Protein AF-A0A514XFW7-F1 (afdb_monomer_lite)

Sequence (132 aa):
MTFNQNVIPLKKLDKFALCRGTMGPDDELIEYEQVGVAYLKPGSKTFRIKLWMFPNEQYFLSPSNDKSTAYKILSLEEFESQLKEKKASWQCIGKGDFVGLHIRMKFNLLSEEVFLCLFPDEKQAEEFYAAS

Foldseek 3Di:
DDPLPLCPVQDQDQKWWKFFADQDPVLDTHTDDTFWMWGDDPPAQKIWTAGPVCRPFIWIWHDDPPDSFKIFIWGWDWDQDPVRDIDIDIDGQWMWGDTQQWIWIDGNPDPGIMIIHSPPDVVSSVVSVVVD

Radius of gyration: 16.15 Å; chains: 1; bounding box: 50×26×45 Å

Structure (mmCIF, N/CA/C/O backbone):
data_AF-A0A514XFW7-F1
#
_entry.id   AF-A0A514XFW7-F1
#
loop_
_atom_site.group_PDB
_atom_site.id
_atom_site.type_symbol
_atom_site.label_atom_id
_atom_site.label_alt_id
_atom_site.label_comp_id
_atom_site.label_asym_id
_atom_site.label_entity_id
_atom_site.label_seq_id
_atom_site.pdbx_PDB_ins_code
_atom_site.Cartn_x
_atom_site.Cartn_y
_atom_site.Cartn_z
_atom_site.occupancy
_atom_site.B_iso_or_equiv
_atom_site.auth_seq_id
_atom_site.auth_comp_id
_atom_site.auth_asym_id
_atom_site.auth_atom_id
_atom_site.pdbx_PDB_model_num
ATOM 1 N N . MET A 1 1 ? 28.216 -10.882 8.741 1.00 32.53 1 MET A N 1
ATOM 2 C CA . MET A 1 1 ? 27.522 -9.664 9.209 1.00 32.53 1 MET A CA 1
ATOM 3 C C . MET A 1 1 ? 26.171 -9.624 8.523 1.00 32.53 1 MET A C 1
ATOM 5 O O . MET A 1 1 ? 26.123 -9.738 7.307 1.00 32.53 1 MET A O 1
ATOM 9 N N . THR A 1 2 ? 25.091 -9.602 9.294 1.00 31.83 2 THR A N 1
ATOM 10 C CA . THR A 1 2 ? 23.719 -9.779 8.804 1.00 31.83 2 THR A CA 1
ATOM 11 C C . THR A 1 2 ? 23.184 -8.438 8.296 1.00 31.83 2 THR A C 1
ATOM 13 O O . THR A 1 2 ? 22.950 -7.532 9.094 1.00 31.83 2 THR A O 1
ATOM 16 N N . PHE A 1 3 ? 23.016 -8.282 6.980 1.00 33.44 3 PHE A N 1
ATOM 17 C CA . PHE A 1 3 ? 22.401 -7.093 6.384 1.00 33.44 3 PHE A CA 1
ATOM 18 C C . PHE A 1 3 ? 20.884 -7.119 6.627 1.00 33.44 3 PHE A C 1
ATOM 20 O O . PHE A 1 3 ? 20.119 -7.681 5.852 1.00 33.44 3 PHE A O 1
ATOM 27 N N . ASN A 1 4 ? 20.437 -6.515 7.729 1.00 38.34 4 ASN A N 1
ATOM 28 C CA . ASN A 1 4 ? 19.025 -6.204 7.979 1.00 38.34 4 ASN A CA 1
ATOM 29 C C . ASN A 1 4 ? 18.612 -4.964 7.156 1.00 38.34 4 ASN A C 1
ATOM 31 O O . ASN A 1 4 ? 18.322 -3.902 7.707 1.00 38.34 4 ASN A O 1
ATOM 35 N N . GLN A 1 5 ? 18.622 -5.057 5.826 1.00 45.81 5 GLN A N 1
ATOM 36 C CA . GLN A 1 5 ? 18.235 -3.946 4.947 1.00 45.81 5 GLN A CA 1
ATOM 37 C C . GLN A 1 5 ? 16.715 -3.917 4.710 1.00 45.81 5 GLN A C 1
ATOM 39 O O . GLN A 1 5 ? 16.229 -4.156 3.616 1.00 45.81 5 GLN A O 1
ATOM 44 N N . ASN A 1 6 ? 15.969 -3.560 5.761 1.00 47.41 6 ASN A N 1
ATOM 45 C CA . ASN A 1 6 ? 14.582 -3.059 5.671 1.00 47.41 6 ASN A CA 1
ATOM 46 C C . ASN A 1 6 ? 14.531 -1.555 5.952 1.00 47.41 6 ASN A C 1
ATOM 48 O O . ASN A 1 6 ? 13.632 -1.044 6.632 1.00 47.41 6 ASN A O 1
ATOM 52 N N . VAL A 1 7 ? 15.585 -0.860 5.551 1.00 48.31 7 VAL A N 1
ATOM 53 C CA . VAL A 1 7 ? 15.731 0.573 5.746 1.00 48.31 7 VAL A CA 1
ATOM 54 C C . VAL A 1 7 ? 16.157 1.125 4.404 1.00 48.31 7 VAL A C 1
ATOM 56 O O . VAL A 1 7 ? 17.339 1.299 4.141 1.00 48.31 7 VAL A O 1
ATOM 59 N N . ILE A 1 8 ? 15.174 1.362 3.539 1.00 54.31 8 ILE A N 1
ATOM 60 C CA . ILE A 1 8 ? 15.362 2.344 2.480 1.00 54.31 8 ILE A CA 1
ATOM 61 C C . ILE A 1 8 ? 15.498 3.673 3.230 1.00 54.31 8 ILE A C 1
ATOM 63 O O . ILE A 1 8 ? 14.609 3.989 4.032 1.00 54.31 8 ILE A O 1
ATOM 67 N N . PRO A 1 9 ? 16.607 4.416 3.076 1.00 51.38 9 PRO A N 1
ATOM 68 C CA . PRO A 1 9 ? 16.743 5.743 3.653 1.00 51.38 9 PRO A CA 1
ATOM 69 C C . PRO A 1 9 ? 15.794 6.684 2.902 1.00 51.38 9 PRO A C 1
ATOM 71 O O . PRO A 1 9 ? 16.195 7.440 2.023 1.00 51.38 9 PRO A O 1
ATOM 74 N N . LEU A 1 10 ? 14.501 6.592 3.2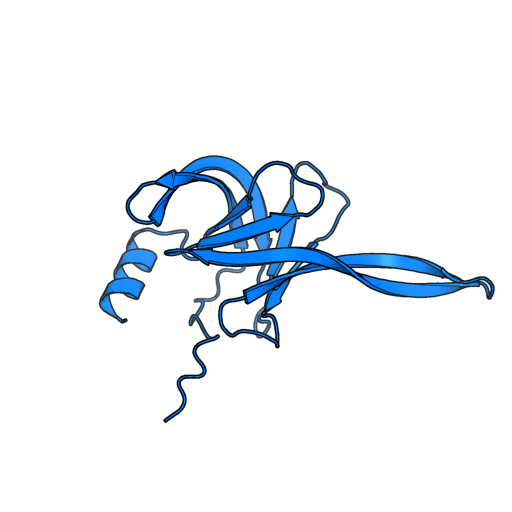16 1.00 55.25 10 LEU A N 1
ATOM 75 C CA . LEU A 1 10 ? 13.469 7.436 2.637 1.00 55.25 10 LEU A CA 1
ATOM 76 C C . LEU A 1 10 ? 13.729 8.864 3.127 1.00 55.25 10 LEU A C 1
ATOM 78 O O . LEU A 1 10 ? 13.533 9.177 4.306 1.00 55.25 10 LEU A O 1
ATOM 82 N N . LYS A 1 11 ? 14.204 9.732 2.221 1.00 54.38 11 LYS A N 1
ATOM 83 C CA . LYS A 1 11 ? 14.177 11.187 2.430 1.00 54.38 11 LYS A CA 1
ATOM 84 C C . LYS A 1 11 ? 12.718 11.567 2.736 1.00 54.38 11 LYS A C 1
ATOM 86 O O . LYS A 1 11 ? 11.795 10.931 2.235 1.00 54.38 11 LYS A O 1
ATOM 91 N N . LYS A 1 12 ? 12.513 12.547 3.623 1.00 54.81 12 LYS A N 1
ATOM 92 C CA . LYS A 1 12 ? 11.227 12.897 4.263 1.00 54.81 12 LYS A CA 1
ATOM 93 C C . LYS A 1 12 ? 10.208 13.463 3.252 1.00 54.81 12 LYS A C 1
ATOM 95 O O . LYS A 1 12 ? 9.902 14.650 3.257 1.00 54.81 12 LYS A O 1
ATOM 100 N N . LEU A 1 13 ? 9.722 12.621 2.350 1.00 57.31 13 LEU A N 1
ATOM 101 C CA . LEU A 1 13 ? 8.569 12.881 1.507 1.00 57.31 13 LEU A CA 1
ATOM 102 C C . LEU A 1 13 ? 7.348 12.423 2.294 1.00 57.31 13 LEU A C 1
ATOM 104 O O . LEU A 1 13 ? 7.190 11.241 2.588 1.00 57.31 13 LEU A O 1
ATOM 108 N N . ASP A 1 14 ? 6.488 13.364 2.669 1.00 71.31 14 ASP A N 1
ATOM 109 C CA . ASP A 1 14 ? 5.276 13.027 3.418 1.00 71.31 14 ASP A CA 1
ATOM 110 C C . ASP A 1 14 ? 4.223 12.359 2.518 1.00 71.31 14 ASP A C 1
ATOM 112 O O . ASP A 1 14 ? 3.270 11.783 3.038 1.00 71.31 14 ASP A O 1
ATOM 116 N N . LYS A 1 15 ? 4.383 12.412 1.185 1.00 85.19 15 LYS A N 1
ATOM 117 C CA . LYS A 1 15 ? 3.405 11.957 0.190 1.00 85.19 15 LYS A CA 1
ATOM 118 C C . LYS A 1 15 ? 4.075 11.210 -0.969 1.00 85.19 15 LYS A C 1
ATOM 120 O O . LYS A 1 15 ? 5.021 11.714 -1.563 1.00 85.19 15 LYS A O 1
ATOM 125 N N . PHE A 1 16 ? 3.502 10.070 -1.331 1.00 89.75 16 PHE A N 1
ATOM 126 C CA . PHE A 1 16 ? 3.929 9.181 -2.410 1.00 89.75 16 PHE A CA 1
ATOM 127 C C . PHE A 1 16 ? 2.748 8.886 -3.337 1.00 89.75 16 PHE A C 1
ATOM 129 O O . PHE A 1 16 ? 1.594 8.868 -2.889 1.00 89.75 16 PHE A O 1
ATOM 136 N N . ALA A 1 17 ? 3.017 8.669 -4.622 1.00 91.00 17 ALA A N 1
ATOM 137 C CA . ALA A 1 17 ? 1.987 8.323 -5.594 1.00 91.00 17 ALA A CA 1
ATOM 138 C C . ALA A 1 17 ? 1.640 6.829 -5.522 1.00 91.00 17 ALA A C 1
ATOM 140 O O . ALA A 1 17 ? 2.508 5.988 -5.281 1.00 91.00 17 ALA A O 1
ATOM 141 N N . LEU A 1 18 ? 0.357 6.522 -5.725 1.00 94.00 18 LEU A N 1
ATOM 142 C CA . LEU A 1 18 ? -0.121 5.168 -5.975 1.00 94.00 18 LEU A CA 1
ATOM 143 C C . LEU A 1 18 ? -0.630 5.088 -7.401 1.00 94.00 18 LEU A C 1
ATOM 145 O O . LEU A 1 18 ? -1.523 5.852 -7.776 1.00 94.00 18 LEU A O 1
ATOM 149 N N . CYS A 1 19 ? -0.095 4.150 -8.158 1.00 93.69 19 CYS A N 1
ATOM 150 C CA . CYS A 1 19 ? -0.342 4.002 -9.582 1.00 93.69 19 CYS A CA 1
ATOM 151 C C . CYS A 1 19 ? -0.727 2.561 -9.904 1.00 93.69 19 CYS A C 1
ATOM 153 O O . CYS A 1 19 ? -0.396 1.619 -9.183 1.00 93.69 19 CYS A O 1
ATOM 155 N N . ARG A 1 20 ? -1.471 2.390 -10.987 1.00 93.81 20 ARG A N 1
ATOM 156 C CA . ARG A 1 20 ? -1.626 1.116 -11.670 1.00 93.81 20 ARG A CA 1
ATOM 157 C C . ARG A 1 20 ? -0.736 1.122 -12.899 1.00 93.81 20 ARG A C 1
ATOM 159 O O . ARG A 1 20 ? -0.540 2.156 -13.542 1.00 93.81 20 ARG A O 1
ATOM 166 N N . GLY A 1 21 ? -0.205 -0.047 -13.206 1.00 90.69 21 GLY A N 1
ATOM 167 C CA . GLY A 1 21 ? 0.743 -0.218 -14.286 1.00 90.69 21 GLY A CA 1
ATOM 168 C C . GLY A 1 21 ? 0.926 -1.680 -14.638 1.00 90.69 21 GLY A C 1
ATOM 169 O O . GLY A 1 21 ? 0.342 -2.566 -14.010 1.00 90.69 21 GLY A O 1
ATOM 170 N N . THR A 1 22 ? 1.740 -1.914 -15.657 1.00 88.62 22 THR A N 1
ATOM 171 C CA . THR A 1 22 ? 2.220 -3.252 -16.009 1.00 88.62 22 THR A CA 1
ATOM 172 C C . THR A 1 22 ? 3.734 -3.259 -15.872 1.00 88.62 22 THR A C 1
ATOM 174 O O . THR A 1 22 ? 4.392 -2.326 -16.327 1.00 88.62 22 THR A O 1
ATOM 177 N N . MET A 1 23 ? 4.283 -4.298 -15.245 1.00 85.06 23 MET A N 1
ATOM 178 C CA . MET A 1 23 ? 5.732 -4.482 -15.189 1.00 85.06 23 MET A CA 1
ATOM 179 C C . MET A 1 23 ? 6.240 -4.894 -16.571 1.00 85.06 23 MET A C 1
ATOM 181 O O . MET A 1 23 ? 5.769 -5.881 -17.143 1.00 85.06 23 MET A O 1
ATOM 185 N N . GLY A 1 24 ? 7.180 -4.122 -17.102 1.00 83.69 24 GLY A N 1
ATOM 186 C CA . GLY A 1 24 ? 7.935 -4.453 -18.298 1.00 83.69 24 GLY A CA 1
ATOM 187 C C . GLY A 1 24 ? 8.994 -5.537 -18.044 1.00 83.69 24 GLY A C 1
ATOM 188 O O . GLY A 1 24 ? 9.156 -6.002 -16.915 1.00 83.69 24 GLY A O 1
ATOM 189 N N . PRO A 1 25 ? 9.728 -5.949 -19.092 1.00 77.81 25 PRO A N 1
ATOM 190 C CA . PRO A 1 25 ? 10.734 -7.012 -19.014 1.00 77.81 25 PRO A CA 1
ATOM 191 C C . PRO A 1 25 ? 11.907 -6.712 -18.070 1.00 77.81 25 PRO A C 1
ATOM 193 O O . PRO A 1 25 ? 12.491 -7.644 -17.527 1.00 77.81 25 PRO A O 1
ATOM 196 N N . ASP A 1 26 ? 12.220 -5.430 -17.864 1.00 80.19 26 ASP A N 1
ATOM 197 C CA . ASP A 1 26 ? 13.386 -4.960 -17.105 1.00 80.19 26 ASP A CA 1
ATOM 198 C C . ASP A 1 26 ? 13.012 -4.434 -15.706 1.00 80.19 26 ASP A C 1
ATOM 200 O O . ASP A 1 26 ? 13.669 -3.548 -15.166 1.00 80.19 26 ASP A O 1
ATOM 204 N N . ASP A 1 27 ? 11.911 -4.931 -15.130 1.00 75.44 27 ASP A N 1
ATOM 205 C CA . ASP A 1 27 ? 11.323 -4.428 -13.876 1.00 75.44 27 ASP A CA 1
ATOM 206 C C . ASP A 1 27 ? 10.988 -2.918 -13.899 1.00 75.44 27 ASP A C 1
ATOM 208 O O . ASP A 1 27 ? 10.807 -2.272 -12.862 1.00 75.44 27 ASP A O 1
ATOM 212 N N . GLU A 1 28 ? 10.834 -2.359 -15.099 1.00 82.31 28 GLU A N 1
ATOM 213 C CA . GLU A 1 28 ? 10.320 -1.014 -15.316 1.00 82.31 28 GLU A CA 1
ATOM 214 C C . GLU A 1 28 ? 8.789 -1.023 -15.217 1.00 82.31 28 GLU A C 1
ATOM 216 O O . GLU A 1 28 ? 8.110 -1.814 -15.875 1.00 82.31 28 GLU A O 1
ATOM 221 N N . LEU A 1 29 ? 8.223 -0.150 -14.385 1.00 84.62 29 LEU A N 1
ATOM 222 C CA . LEU A 1 29 ? 6.776 -0.001 -14.276 1.00 84.62 29 LEU A CA 1
ATOM 223 C C . LEU A 1 29 ? 6.272 0.945 -15.370 1.00 84.62 29 LEU A C 1
ATOM 225 O O . LEU A 1 29 ? 6.538 2.143 -15.326 1.00 84.62 29 LEU A O 1
ATOM 229 N N . ILE A 1 30 ? 5.470 0.428 -16.302 1.00 88.06 30 ILE A N 1
ATOM 230 C CA . ILE A 1 30 ? 4.731 1.266 -17.251 1.00 88.06 30 ILE A CA 1
ATOM 231 C C . ILE A 1 30 ? 3.425 1.685 -16.575 1.00 88.06 30 ILE A C 1
ATOM 233 O O . ILE A 1 30 ? 2.444 0.931 -16.553 1.00 88.06 30 ILE A O 1
ATOM 237 N N . GLU A 1 31 ? 3.436 2.873 -15.973 1.00 88.44 31 GLU A N 1
ATOM 238 C CA . GLU A 1 31 ? 2.271 3.469 -15.320 1.00 88.44 31 GLU A CA 1
ATOM 239 C C . GLU A 1 31 ? 1.217 3.901 -16.349 1.00 88.44 31 GLU A C 1
ATOM 241 O O . GLU A 1 31 ? 1.541 4.519 -17.363 1.00 88.44 31 GLU A O 1
ATOM 246 N N . TYR A 1 32 ? -0.060 3.618 -16.080 1.00 91.06 32 TYR A N 1
ATOM 247 C CA . TYR A 1 32 ? -1.164 4.096 -16.925 1.00 91.06 32 TYR A CA 1
ATOM 248 C C . TYR A 1 32 ? -2.213 4.915 -16.167 1.00 91.06 32 TYR A C 1
ATOM 250 O O . TYR A 1 32 ? -2.917 5.715 -16.780 1.00 91.06 32 TYR A O 1
ATOM 258 N N . GLU A 1 33 ? -2.338 4.748 -14.849 1.00 93.12 33 GLU A N 1
ATOM 259 C CA . GLU A 1 33 ? -3.332 5.473 -14.053 1.00 93.12 33 GLU A CA 1
ATOM 260 C C . GLU A 1 33 ? -2.822 5.725 -12.635 1.00 93.12 33 GLU A C 1
ATOM 262 O O . GLU A 1 33 ? -2.422 4.798 -11.933 1.00 93.12 33 GLU A O 1
ATOM 267 N N . GLN A 1 34 ? -2.911 6.969 -12.160 1.00 93.81 34 GLN A N 1
ATOM 268 C CA . GLN A 1 34 ? -2.765 7.255 -10.737 1.00 93.81 34 GLN A CA 1
ATOM 269 C C . GLN A 1 34 ? -4.091 6.977 -10.019 1.00 93.81 34 GLN A C 1
ATOM 271 O O . GLN A 1 34 ? -5.129 7.519 -10.383 1.00 93.81 34 GLN A O 1
ATOM 276 N N . VAL A 1 35 ? -4.051 6.170 -8.960 1.00 94.94 35 VAL A N 1
ATOM 277 C CA . VAL A 1 35 ? -5.246 5.694 -8.239 1.00 94.94 35 VAL A CA 1
ATOM 278 C C . VAL A 1 35 ? -5.323 6.156 -6.791 1.00 94.94 35 VAL A C 1
ATOM 280 O O . VAL A 1 35 ? -6.303 5.889 -6.085 1.00 94.94 35 VAL A O 1
ATOM 283 N N . GLY A 1 36 ? -4.286 6.837 -6.317 1.00 94.38 36 GLY A N 1
ATOM 284 C CA . GLY A 1 36 ? -4.263 7.319 -4.954 1.00 94.38 36 GLY A CA 1
ATOM 285 C C . GLY A 1 36 ? -2.935 7.907 -4.526 1.00 94.38 36 GLY A C 1
ATOM 286 O O . GLY A 1 36 ? -2.065 8.274 -5.324 1.00 94.38 36 GLY A O 1
ATOM 287 N N . VAL A 1 37 ? -2.813 8.008 -3.210 1.00 93.69 37 VAL A N 1
ATOM 288 C CA . VAL A 1 37 ? -1.651 8.568 -2.532 1.00 93.69 37 VAL A CA 1
ATOM 289 C C . VAL A 1 37 ? -1.365 7.781 -1.261 1.00 93.69 37 VAL A C 1
ATOM 291 O O . VAL A 1 37 ? -2.283 7.309 -0.585 1.00 93.69 37 VAL A O 1
ATOM 294 N N . ALA A 1 38 ? -0.091 7.667 -0.915 1.00 93.94 38 ALA A N 1
ATOM 295 C CA . ALA A 1 38 ? 0.346 7.126 0.359 1.00 93.94 38 ALA A CA 1
ATOM 296 C C . ALA A 1 38 ? 1.120 8.180 1.149 1.00 93.94 38 ALA A C 1
ATOM 298 O O . ALA A 1 38 ? 1.735 9.073 0.574 1.00 93.94 38 ALA A O 1
ATOM 299 N N . TYR A 1 39 ? 1.092 8.069 2.471 1.00 90.25 39 TYR A N 1
ATOM 300 C CA . TYR A 1 39 ? 1.778 8.973 3.384 1.00 90.25 39 TYR A CA 1
ATOM 301 C C . TYR A 1 39 ? 2.645 8.174 4.343 1.00 90.25 39 TYR A C 1
ATOM 303 O O . TYR A 1 39 ? 2.165 7.207 4.940 1.00 90.25 39 TYR A O 1
ATOM 311 N N . LEU A 1 40 ? 3.891 8.593 4.543 1.00 87.56 40 LEU A N 1
ATOM 312 C CA . LEU A 1 40 ? 4.765 8.000 5.550 1.00 87.56 40 LEU A CA 1
ATOM 313 C C . LEU A 1 40 ? 4.912 8.964 6.720 1.00 87.56 40 LEU A C 1
ATOM 315 O O . LEU A 1 40 ? 5.488 10.040 6.591 1.00 87.56 40 LEU A O 1
ATOM 319 N N . LYS A 1 41 ? 4.397 8.579 7.890 1.00 77.88 41 LYS A N 1
ATOM 320 C CA . LYS A 1 41 ? 4.596 9.383 9.098 1.00 77.88 41 LYS A CA 1
ATOM 321 C C . LYS A 1 41 ? 6.089 9.372 9.471 1.00 77.88 41 LYS A C 1
ATOM 323 O O . LYS A 1 41 ? 6.678 8.290 9.504 1.00 77.88 41 LYS A O 1
ATOM 328 N N . PRO A 1 42 ? 6.693 10.516 9.840 1.00 74.50 42 PRO A N 1
ATOM 329 C CA . PRO A 1 42 ? 8.078 10.556 10.300 1.00 74.50 42 PRO A CA 1
ATOM 330 C C . PRO A 1 42 ? 8.356 9.543 11.421 1.00 74.50 42 PRO A C 1
ATOM 332 O O . PRO A 1 42 ? 7.620 9.488 12.407 1.00 74.50 42 PRO A O 1
ATOM 335 N N . GLY A 1 43 ? 9.413 8.742 11.261 1.00 76.38 43 GLY A N 1
ATOM 336 C CA . GLY A 1 43 ? 9.807 7.696 12.216 1.00 76.38 43 GLY A CA 1
ATOM 337 C C . GLY A 1 43 ? 8.990 6.399 12.141 1.00 76.38 43 GLY A C 1
ATOM 338 O O . GLY A 1 43 ? 9.297 5.452 12.861 1.00 76.38 43 GLY A O 1
ATOM 339 N N . SER A 1 44 ? 7.977 6.328 11.273 1.00 82.31 44 SER A N 1
ATOM 340 C CA . SER A 1 44 ? 7.231 5.104 10.975 1.00 82.31 44 SER A CA 1
ATOM 341 C C . SER A 1 44 ? 7.847 4.367 9.786 1.00 82.31 44 SER A C 1
ATOM 343 O O . SER A 1 44 ? 8.422 4.987 8.896 1.00 82.31 44 SER A O 1
ATOM 345 N N . LYS A 1 45 ? 7.670 3.043 9.742 1.00 83.69 45 LYS A N 1
ATOM 346 C CA . LYS A 1 45 ? 7.882 2.227 8.531 1.00 83.69 45 LYS A CA 1
ATOM 347 C C . LYS A 1 45 ? 6.573 1.851 7.832 1.00 83.69 45 LYS A C 1
ATOM 349 O O . LYS A 1 45 ? 6.595 1.162 6.820 1.00 83.69 45 LYS A O 1
ATOM 354 N N . THR A 1 46 ? 5.440 2.265 8.394 1.00 89.81 46 THR A N 1
ATOM 355 C CA . THR A 1 46 ? 4.103 1.969 7.882 1.00 89.81 46 THR A CA 1
ATOM 356 C C . THR A 1 46 ? 3.586 3.154 7.081 1.00 89.81 46 THR A C 1
ATOM 358 O O . THR A 1 46 ? 3.464 4.259 7.624 1.00 89.81 46 THR A O 1
ATOM 361 N N . PHE A 1 47 ? 3.238 2.911 5.820 1.00 92.12 47 PHE A N 1
ATOM 362 C CA . PHE A 1 47 ? 2.563 3.892 4.979 1.00 92.12 47 PHE A CA 1
ATOM 363 C C . PHE A 1 47 ? 1.063 3.869 5.256 1.00 92.12 47 PHE A C 1
ATOM 365 O O . PHE A 1 47 ? 0.461 2.801 5.352 1.00 92.12 47 PHE A O 1
ATOM 372 N N . ARG A 1 48 ? 0.442 5.044 5.333 1.00 93.69 48 ARG A N 1
ATOM 373 C CA . ARG A 1 48 ? -1.012 5.205 5.283 1.00 93.69 48 ARG A CA 1
ATOM 374 C C . ARG A 1 48 ? -1.429 5.418 3.833 1.00 93.69 48 ARG A C 1
ATOM 376 O O . ARG A 1 48 ? -0.997 6.381 3.211 1.00 93.69 48 ARG A O 1
ATOM 383 N N . ILE A 1 49 ? -2.277 4.545 3.318 1.00 95.06 49 ILE A N 1
ATOM 384 C CA . ILE A 1 49 ? -2.751 4.519 1.935 1.00 95.06 49 ILE A CA 1
ATOM 385 C C . ILE A 1 49 ? -4.150 5.126 1.850 1.00 95.06 49 ILE A C 1
ATOM 387 O O . ILE A 1 49 ? -5.030 4.816 2.657 1.00 95.06 49 ILE A O 1
ATOM 391 N N . LYS A 1 50 ? -4.358 5.955 0.826 1.00 94.50 50 LYS A N 1
ATOM 392 C CA . LYS A 1 50 ? -5.664 6.470 0.422 1.00 94.50 50 LYS A CA 1
ATOM 393 C C . LYS A 1 50 ? -5.888 6.183 -1.062 1.00 94.50 50 LYS A C 1
ATOM 395 O O . LYS A 1 50 ? -5.258 6.810 -1.914 1.00 94.50 50 LYS A O 1
ATOM 400 N N . LEU A 1 51 ? -6.797 5.254 -1.350 1.00 94.44 51 LEU A N 1
ATOM 401 C CA . LEU A 1 51 ? -7.255 4.942 -2.705 1.00 94.44 51 LEU A CA 1
ATOM 402 C C . LEU A 1 51 ? -8.465 5.814 -3.047 1.00 94.44 51 LEU A C 1
ATOM 404 O O . LEU A 1 51 ? -9.389 5.936 -2.245 1.00 94.44 51 LEU A O 1
ATOM 408 N N . TRP A 1 52 ? -8.485 6.416 -4.234 1.00 94.44 52 TRP A N 1
ATOM 409 C CA . TRP A 1 52 ? -9.570 7.325 -4.626 1.00 94.44 52 TRP A CA 1
ATOM 410 C C . TRP A 1 52 ? -10.903 6.613 -4.871 1.00 94.44 52 TRP A C 1
ATOM 412 O O . TRP A 1 52 ? -11.950 7.197 -4.608 1.00 94.44 52 TRP A O 1
ATOM 422 N N . MET A 1 53 ? -10.874 5.340 -5.276 1.00 91.56 53 MET A N 1
ATOM 423 C CA . MET A 1 53 ? -12.075 4.495 -5.397 1.00 91.56 53 MET A CA 1
ATOM 424 C C . MET A 1 53 ? -12.737 4.148 -4.054 1.00 91.56 53 MET A C 1
ATOM 426 O O . MET A 1 53 ? -13.902 3.765 -4.039 1.00 91.56 53 MET A O 1
ATOM 430 N N . PHE A 1 54 ? -12.028 4.309 -2.929 1.00 91.69 54 PHE A N 1
ATOM 431 C CA . PHE A 1 54 ? -12.539 4.040 -1.581 1.00 91.69 54 PHE A CA 1
ATOM 432 C C . PHE A 1 54 ? -12.273 5.243 -0.660 1.00 91.69 54 PHE A C 1
ATOM 434 O O . PHE A 1 54 ? -11.444 5.172 0.247 1.00 91.69 54 PHE A O 1
ATOM 441 N N . PRO A 1 55 ? -12.944 6.388 -0.884 1.00 87.94 55 PRO A N 1
ATOM 442 C CA . PRO A 1 55 ? -12.563 7.666 -0.276 1.00 87.94 55 PRO A CA 1
ATOM 443 C C . PRO A 1 55 ? -12.711 7.714 1.252 1.00 87.94 55 PRO A C 1
ATOM 445 O O . PRO A 1 55 ? -12.047 8.534 1.894 1.00 87.94 55 PRO A O 1
ATOM 448 N N . ASN A 1 56 ? -13.566 6.855 1.811 1.00 89.38 56 ASN A N 1
ATOM 449 C CA . ASN A 1 56 ? -13.861 6.775 3.243 1.00 89.38 56 ASN A CA 1
ATOM 450 C C . ASN A 1 56 ? -13.038 5.703 3.966 1.00 89.38 56 ASN A C 1
ATOM 452 O O . ASN A 1 56 ? -13.011 5.689 5.194 1.00 89.38 56 ASN A O 1
ATOM 456 N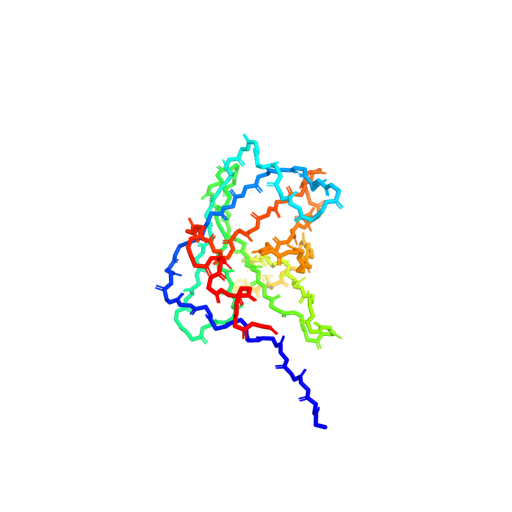 N . GLU A 1 57 ? -12.353 4.841 3.218 1.00 89.38 57 GLU A N 1
ATOM 457 C CA . GLU A 1 57 ? -11.576 3.745 3.780 1.00 89.38 57 GLU A CA 1
ATOM 458 C C . GLU A 1 57 ? -10.131 4.171 4.037 1.00 89.38 57 GLU A C 1
ATOM 460 O O . GLU A 1 57 ? -9.581 5.072 3.389 1.00 89.38 57 GLU A O 1
ATOM 465 N N . GLN A 1 58 ? -9.497 3.513 5.004 1.00 88.69 58 GLN A N 1
ATOM 466 C CA . GLN A 1 58 ? -8.085 3.715 5.303 1.00 88.69 58 GLN A CA 1
ATOM 467 C C . GLN A 1 58 ? -7.349 2.390 5.280 1.00 88.69 58 GLN A C 1
ATOM 469 O O . GLN A 1 58 ? -7.679 1.465 6.019 1.00 88.69 58 GLN A O 1
ATOM 474 N N . TYR A 1 59 ? -6.297 2.344 4.471 1.00 95.19 59 TYR A N 1
ATOM 475 C CA . TYR A 1 59 ? -5.434 1.180 4.370 1.00 95.19 59 TYR A CA 1
ATOM 476 C C . TYR A 1 59 ? -4.032 1.524 4.851 1.00 95.19 59 TYR A C 1
ATOM 478 O O . TYR A 1 59 ? -3.617 2.685 4.851 1.00 95.19 59 TYR A O 1
ATOM 486 N N . PHE A 1 60 ? -3.286 0.509 5.262 1.00 94.94 60 PHE A N 1
ATOM 487 C CA . PHE A 1 60 ? -1.942 0.675 5.790 1.00 94.94 60 PHE A CA 1
ATOM 488 C C . PHE A 1 60 ? -1.020 -0.377 5.196 1.00 94.94 60 PHE A C 1
ATOM 490 O O . PHE A 1 60 ? -1.367 -1.550 5.154 1.00 94.94 60 PHE A O 1
ATOM 497 N N . LEU A 1 61 ? 0.165 0.027 4.761 1.00 94.44 61 LEU A N 1
ATOM 498 C CA . LEU A 1 61 ? 1.186 -0.880 4.254 1.00 94.44 61 LEU A CA 1
ATOM 499 C C . LEU A 1 61 ? 2.311 -0.951 5.272 1.00 94.44 61 LEU A C 1
ATOM 501 O O . LEU A 1 61 ? 3.012 0.034 5.500 1.00 94.44 61 LEU A O 1
ATOM 505 N N . SER A 1 62 ? 2.456 -2.109 5.906 1.00 92.25 62 SER A N 1
ATOM 506 C CA . SER A 1 62 ? 3.423 -2.334 6.978 1.00 92.25 62 SER A CA 1
ATOM 507 C C . SER A 1 62 ? 4.431 -3.406 6.570 1.00 92.25 62 SER A C 1
ATOM 509 O O . SER A 1 62 ? 4.016 -4.408 5.984 1.00 92.25 62 SER A O 1
ATOM 511 N N . PRO A 1 63 ? 5.727 -3.264 6.898 1.00 90.00 63 PRO A N 1
ATOM 512 C CA . PRO A 1 63 ? 6.690 -4.339 6.711 1.00 90.00 63 PRO A CA 1
ATOM 513 C C . PRO A 1 63 ? 6.226 -5.604 7.433 1.00 90.00 63 PRO A C 1
ATOM 515 O O . PRO A 1 63 ? 5.677 -5.542 8.538 1.00 90.00 63 PRO A O 1
ATOM 518 N N . SER A 1 64 ? 6.433 -6.750 6.800 1.00 84.88 64 SER A N 1
ATOM 519 C CA . SER A 1 64 ? 6.205 -8.048 7.414 1.00 84.88 64 SER A CA 1
ATOM 520 C C . SER A 1 64 ? 7.371 -8.404 8.332 1.00 84.88 64 SER A C 1
ATOM 522 O O . SER A 1 64 ? 8.529 -8.161 8.004 1.00 84.88 64 SER A O 1
ATOM 524 N N . ASN A 1 65 ? 7.072 -9.053 9.457 1.00 77.44 65 ASN A N 1
ATOM 525 C CA . ASN A 1 65 ? 8.095 -9.621 10.338 1.00 77.44 65 ASN A CA 1
ATOM 526 C C . ASN A 1 65 ? 8.674 -10.938 9.787 1.00 77.44 65 ASN A C 1
ATOM 528 O O . ASN A 1 65 ? 9.703 -11.399 10.267 1.00 77.44 65 ASN A O 1
ATOM 532 N N . ASP A 1 66 ? 8.007 -11.543 8.797 1.00 73.50 66 ASP A N 1
ATOM 533 C CA . ASP A 1 66 ? 8.301 -12.903 8.330 1.00 73.50 66 ASP A CA 1
ATOM 534 C C . ASP A 1 66 ? 9.427 -12.939 7.280 1.00 73.50 66 ASP A C 1
ATOM 536 O O . ASP A 1 66 ? 10.195 -13.896 7.210 1.00 73.50 66 ASP A O 1
ATOM 540 N N . LYS A 1 67 ? 9.513 -11.907 6.431 1.00 69.00 67 LYS A N 1
ATOM 541 C CA . LYS A 1 67 ? 10.512 -11.770 5.360 1.00 69.00 67 LYS A CA 1
ATOM 542 C C . LYS A 1 67 ? 10.887 -10.304 5.206 1.00 69.00 67 LYS A C 1
ATOM 544 O O . LYS A 1 67 ? 10.001 -9.453 5.226 1.00 69.00 67 LYS A O 1
ATOM 549 N N . SER A 1 68 ? 12.173 -10.029 4.989 1.00 65.62 68 SER A N 1
ATOM 550 C CA . SER A 1 68 ? 12.706 -8.669 4.866 1.00 65.62 68 SER A CA 1
ATOM 551 C C . SER A 1 68 ? 12.005 -7.863 3.763 1.00 65.62 68 SER A C 1
ATOM 553 O O . SER A 1 68 ? 11.524 -6.763 4.006 1.00 65.62 68 SER A O 1
ATOM 555 N N . THR A 1 69 ? 11.809 -8.442 2.583 1.00 71.56 69 THR A N 1
ATOM 556 C CA . THR A 1 69 ? 11.243 -7.736 1.419 1.00 71.56 69 THR A CA 1
ATOM 557 C C . THR A 1 69 ? 9.714 -7.752 1.328 1.00 71.56 69 THR A C 1
ATOM 559 O O . THR A 1 69 ? 9.154 -7.260 0.350 1.00 71.56 69 THR A O 1
ATOM 562 N N . ALA A 1 70 ? 9.020 -8.323 2.318 1.00 86.00 70 ALA A N 1
ATOM 563 C CA . ALA A 1 70 ? 7.573 -8.498 2.271 1.00 86.00 70 ALA A CA 1
ATOM 564 C C . ALA A 1 70 ? 6.836 -7.429 3.081 1.00 86.00 70 ALA A C 1
ATOM 566 O O . ALA A 1 70 ? 7.257 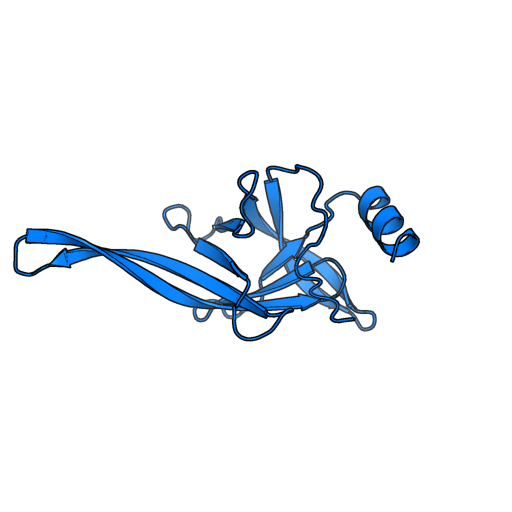-7.047 4.172 1.00 86.00 70 ALA A O 1
ATOM 567 N N . TYR A 1 71 ? 5.669 -7.032 2.589 1.00 92.94 71 TYR A N 1
ATOM 568 C CA . TYR A 1 71 ? 4.748 -6.108 3.237 1.00 92.94 71 TYR A CA 1
ATOM 569 C C . TYR A 1 71 ? 3.368 -6.751 3.418 1.00 92.94 71 TYR A C 1
ATOM 571 O O . TYR A 1 71 ? 2.965 -7.656 2.681 1.00 92.94 71 TYR A O 1
ATOM 579 N N . LYS A 1 72 ? 2.630 -6.269 4.415 1.00 95.00 72 LYS A N 1
ATOM 580 C CA . LYS A 1 72 ? 1.229 -6.606 4.683 1.00 95.00 72 LYS A CA 1
ATOM 581 C C . LYS A 1 72 ? 0.382 -5.361 4.461 1.00 95.00 72 LYS A C 1
ATOM 583 O O . LYS A 1 72 ? 0.747 -4.280 4.927 1.00 95.00 72 LYS A O 1
ATOM 588 N N . ILE A 1 73 ? -0.739 -5.531 3.767 1.00 96.19 73 ILE A N 1
ATOM 589 C CA . ILE A 1 73 ? -1.750 -4.486 3.610 1.00 96.19 73 ILE A CA 1
ATOM 590 C C . ILE A 1 73 ? -2.798 -4.712 4.690 1.00 96.19 73 ILE A C 1
ATOM 592 O O . ILE A 1 73 ? -3.356 -5.805 4.796 1.00 96.19 73 ILE A O 1
ATOM 596 N N . LEU A 1 74 ? -3.044 -3.694 5.500 1.00 95.75 74 LEU A N 1
ATOM 597 C CA . LEU A 1 74 ? -3.914 -3.753 6.659 1.00 95.75 74 LEU A CA 1
ATOM 598 C C . LEU A 1 74 ? -5.096 -2.798 6.495 1.00 95.75 74 LEU A C 1
ATOM 600 O O . LEU A 1 74 ? -4.937 -1.697 5.969 1.00 95.75 74 LEU A O 1
ATOM 604 N N . SER A 1 75 ? -6.252 -3.217 6.995 1.00 94.81 75 SER A N 1
ATOM 605 C CA . SER A 1 75 ? -7.422 -2.372 7.238 1.00 94.81 75 SER A CA 1
ATOM 606 C C . SER A 1 75 ? -7.711 -2.333 8.737 1.00 94.81 75 SER A C 1
ATOM 608 O O . SER A 1 75 ? -7.473 -3.329 9.428 1.00 94.81 75 SER A O 1
ATOM 610 N N . LEU A 1 76 ? -8.204 -1.201 9.238 1.00 91.88 76 LEU A N 1
ATOM 611 C CA . LEU A 1 76 ? -8.678 -1.076 10.614 1.00 91.88 76 LEU A CA 1
ATOM 612 C C . LEU A 1 76 ? -10.202 -1.180 10.623 1.00 91.88 76 LEU A C 1
ATOM 614 O O . LEU A 1 76 ? -10.881 -0.301 10.102 1.00 91.88 76 LEU A O 1
ATOM 618 N N . GLU A 1 77 ? -10.730 -2.232 11.234 1.00 89.94 77 GLU A N 1
ATOM 619 C CA . GLU A 1 77 ? -12.167 -2.390 11.445 1.00 89.94 77 GLU A CA 1
ATOM 620 C C . GLU A 1 77 ? -12.531 -1.975 12.864 1.00 89.94 77 GLU A C 1
ATOM 622 O O . GLU A 1 77 ? -12.006 -2.528 13.832 1.00 89.94 77 GLU A O 1
ATOM 627 N N . GLU A 1 78 ? -13.458 -1.030 12.990 1.00 90.25 78 GLU A N 1
ATOM 628 C CA . GLU A 1 78 ? -14.063 -0.655 14.265 1.00 90.25 78 GLU A CA 1
ATOM 629 C C . GLU A 1 78 ? -15.452 -1.286 14.379 1.00 90.25 78 GLU A C 1
ATOM 631 O O . GLU A 1 78 ? -16.273 -1.183 13.469 1.00 90.25 78 GLU A O 1
ATOM 636 N N . PHE A 1 79 ? -15.729 -1.942 15.502 1.00 88.44 79 PHE A N 1
ATOM 637 C CA . PHE A 1 79 ? -17.015 -2.585 15.753 1.00 88.44 79 PHE A CA 1
ATOM 638 C C . PHE A 1 79 ? -17.429 -2.439 17.215 1.00 88.44 79 PHE A C 1
ATOM 640 O O . PHE A 1 79 ? -16.601 -2.281 18.114 1.00 88.44 79 PHE A O 1
ATOM 647 N N . GLU A 1 80 ? -18.731 -2.507 17.466 1.00 92.19 80 GLU A N 1
ATOM 648 C CA . GLU A 1 80 ? -19.279 -2.547 18.817 1.00 92.19 80 GLU A CA 1
ATOM 649 C C . GLU A 1 80 ? -19.468 -4.006 19.238 1.00 92.19 80 GLU A C 1
ATOM 651 O O . GLU A 1 80 ? -20.086 -4.807 18.536 1.00 92.19 80 GLU A O 1
ATOM 656 N N . SER A 1 81 ? -18.889 -4.382 20.374 1.00 88.12 81 SER A N 1
ATOM 657 C CA . SER A 1 81 ? -19.080 -5.725 20.922 1.00 88.12 81 SER A CA 1
ATOM 658 C C . SER A 1 81 ? -20.470 -5.887 21.546 1.00 88.12 81 SER A C 1
ATOM 660 O O . SER A 1 81 ? -21.169 -4.915 21.814 1.00 88.12 81 SER A O 1
ATOM 662 N N . GLN A 1 82 ? -20.847 -7.125 21.879 1.00 87.50 82 GLN A N 1
ATOM 663 C CA . GLN A 1 82 ? -22.110 -7.423 22.576 1.00 87.50 82 GLN A CA 1
ATOM 664 C C . GLN A 1 82 ? -22.270 -6.670 23.915 1.00 87.50 82 GLN A C 1
ATOM 666 O O . GLN A 1 82 ? -23.389 -6.493 24.388 1.00 87.50 82 GLN A O 1
ATOM 671 N N . LEU A 1 83 ? -21.166 -6.197 24.506 1.00 92.50 83 LEU A N 1
ATOM 672 C CA . LEU A 1 83 ? -21.134 -5.413 25.746 1.00 92.50 83 LEU A CA 1
ATOM 673 C C . LEU A 1 83 ? -21.209 -3.892 25.518 1.00 92.50 83 LEU A C 1
ATOM 675 O O . LEU A 1 83 ? -20.988 -3.126 26.451 1.00 92.50 83 LEU A O 1
ATOM 679 N N . LYS A 1 84 ? -21.496 -3.439 24.292 1.00 89.75 84 LYS A N 1
ATOM 680 C CA . LYS A 1 84 ? -21.482 -2.022 23.880 1.00 89.75 84 LYS A CA 1
ATOM 681 C C . LYS A 1 84 ? -20.123 -1.321 23.969 1.00 89.75 84 LYS A C 1
ATOM 683 O O . LYS A 1 84 ? -20.023 -0.096 23.947 1.00 89.75 84 LYS A O 1
ATOM 688 N N . GLU A 1 85 ? -19.048 -2.096 24.055 1.00 92.19 85 GLU A N 1
ATOM 689 C CA . GLU A 1 85 ? -17.685 -1.571 23.989 1.00 92.19 85 GLU A CA 1
ATOM 690 C C . GLU A 1 85 ? -17.262 -1.395 22.531 1.00 92.19 85 GLU A C 1
ATOM 692 O O . GLU A 1 85 ? -17.385 -2.338 21.741 1.00 92.19 85 GLU A O 1
ATOM 697 N N . LYS A 1 86 ? -16.695 -0.231 22.197 1.00 90.62 86 LYS A N 1
ATOM 698 C CA . LYS A 1 86 ? -16.023 -0.005 20.913 1.00 90.62 86 LYS A CA 1
ATOM 699 C C . LYS A 1 86 ? -14.703 -0.768 20.888 1.00 90.62 86 LYS A C 1
ATOM 701 O O . LYS A 1 86 ? -13.852 -0.563 21.754 1.00 90.62 86 LYS A O 1
ATOM 706 N N . LYS A 1 87 ? -14.529 -1.631 19.894 1.00 92.44 87 LYS A N 1
ATOM 707 C CA . LYS A 1 87 ? -13.311 -2.407 19.656 1.00 92.44 87 LYS A CA 1
ATOM 708 C C . LYS A 1 87 ? -12.780 -2.098 18.268 1.00 92.44 87 LYS A C 1
ATOM 710 O O . LYS A 1 87 ? -13.538 -1.725 17.379 1.00 92.44 87 LYS A O 1
ATOM 715 N N . ALA A 1 88 ? -11.474 -2.259 18.107 1.00 91.25 88 ALA A N 1
ATOM 716 C CA . ALA A 1 88 ? -10.807 -2.116 16.828 1.00 91.25 88 ALA A CA 1
ATOM 717 C C . ALA A 1 88 ? -9.957 -3.358 16.559 1.00 91.25 88 ALA A C 1
ATOM 719 O O . ALA A 1 88 ? -9.303 -3.876 17.470 1.00 91.25 88 ALA A O 1
ATOM 720 N N . SER A 1 89 ? -9.981 -3.836 15.320 1.00 92.50 89 SER A N 1
ATOM 721 C CA . SER A 1 89 ? -9.214 -4.994 14.872 1.00 92.50 89 SER A CA 1
ATOM 722 C C . SER A 1 89 ? -8.479 -4.673 13.579 1.00 92.50 89 SER A C 1
ATOM 724 O O . SER A 1 89 ? -9.040 -4.087 12.656 1.00 92.50 89 SER A O 1
ATOM 726 N N . TRP A 1 90 ? -7.215 -5.081 13.509 1.00 93.50 90 TRP A N 1
ATOM 727 C CA . TRP A 1 90 ? -6.421 -5.008 12.290 1.00 93.50 90 TRP A CA 1
ATOM 728 C C . TRP A 1 90 ? -6.656 -6.255 11.445 1.00 93.50 90 TRP A C 1
ATOM 730 O O . TRP A 1 90 ? -6.348 -7.364 11.883 1.00 93.50 90 TRP A O 1
ATOM 740 N N . GLN A 1 91 ? -7.135 -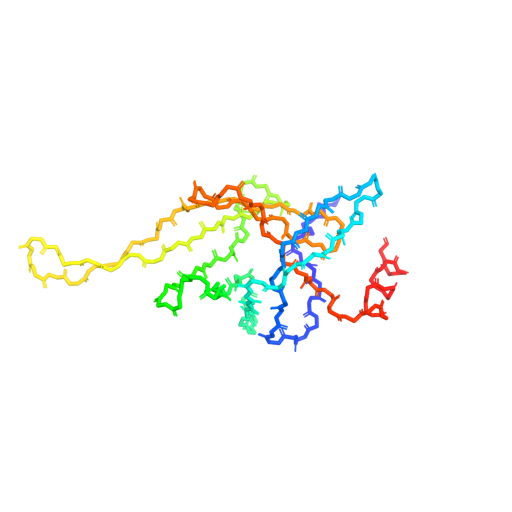6.072 10.219 1.00 94.44 91 GLN A N 1
ATOM 741 C CA . GLN A 1 91 ? -7.302 -7.154 9.251 1.00 94.44 91 GLN A CA 1
ATOM 742 C C . GLN A 1 91 ? -6.225 -7.089 8.179 1.00 94.44 91 GLN A C 1
ATOM 744 O O . GLN A 1 91 ? -5.975 -6.030 7.609 1.00 94.44 91 GLN A O 1
ATOM 749 N N . CYS A 1 92 ? -5.613 -8.229 7.862 1.00 94.94 92 CYS A N 1
ATOM 750 C CA . CYS A 1 92 ? -4.707 -8.346 6.723 1.00 94.94 92 CYS A CA 1
ATOM 751 C C . CYS A 1 92 ? -5.517 -8.579 5.443 1.00 94.94 92 CYS A C 1
ATOM 753 O O . CYS A 1 92 ? -6.089 -9.651 5.249 1.00 94.94 92 CYS A O 1
ATOM 755 N N . ILE A 1 93 ? -5.550 -7.578 4.567 1.00 95.75 93 ILE A N 1
ATOM 756 C CA . ILE A 1 93 ? -6.378 -7.554 3.350 1.00 95.75 93 ILE A CA 1
ATOM 757 C C . ILE A 1 93 ? -5.553 -7.633 2.064 1.00 95.75 93 ILE A C 1
ATOM 759 O O . ILE A 1 93 ? -6.053 -7.356 0.976 1.00 95.75 93 ILE A O 1
ATOM 763 N N . GLY A 1 94 ? -4.276 -7.978 2.175 1.00 95.62 94 GLY A N 1
ATOM 764 C CA . GLY A 1 94 ? -3.401 -8.102 1.025 1.00 95.62 94 GLY A CA 1
ATOM 765 C C . GLY A 1 94 ? -1.939 -8.177 1.414 1.00 95.62 94 GLY A C 1
ATOM 766 O O . GLY A 1 94 ? -1.567 -8.171 2.593 1.00 95.62 94 GLY A O 1
ATOM 767 N N . LYS A 1 95 ? -1.094 -8.261 0.396 1.00 95.69 95 LYS A N 1
ATOM 768 C CA . LYS A 1 95 ? 0.355 -8.385 0.546 1.00 95.69 95 LYS A CA 1
ATOM 769 C C . LYS A 1 95 ? 1.043 -7.435 -0.415 1.00 95.69 95 LYS A C 1
ATOM 771 O O . LYS A 1 95 ? 0.472 -7.074 -1.440 1.00 95.69 95 LYS A O 1
ATOM 776 N N . GLY A 1 96 ? 2.267 -7.066 -0.083 1.00 94.31 96 GLY A N 1
ATOM 777 C CA . GLY A 1 96 ? 3.133 -6.364 -1.010 1.00 94.31 96 GLY A CA 1
ATOM 778 C C . GLY A 1 96 ? 4.546 -6.909 -0.991 1.00 94.31 96 GLY A C 1
ATOM 779 O O . GLY A 1 96 ? 4.951 -7.602 -0.051 1.00 94.31 96 GLY A O 1
ATOM 780 N N . ASP A 1 97 ? 5.278 -6.591 -2.039 1.00 91.38 97 ASP A N 1
ATOM 781 C CA . ASP A 1 97 ? 6.661 -6.978 -2.244 1.00 91.38 97 ASP A CA 1
ATOM 782 C C . ASP A 1 97 ? 7.411 -5.892 -3.014 1.00 91.38 97 ASP A C 1
ATOM 784 O O . ASP A 1 97 ? 6.826 -5.078 -3.726 1.00 91.38 97 ASP A O 1
ATOM 788 N N . PHE A 1 98 ? 8.719 -5.835 -2.795 1.00 86.69 98 PHE A N 1
ATOM 789 C CA . PHE A 1 98 ? 9.582 -4.860 -3.446 1.00 86.69 98 PHE A CA 1
ATOM 790 C C . PHE A 1 98 ? 9.902 -5.300 -4.879 1.00 86.69 98 PHE A C 1
ATOM 792 O O . PHE A 1 98 ? 10.331 -6.439 -5.074 1.00 86.69 98 PHE A O 1
ATOM 799 N N . VAL A 1 99 ? 9.712 -4.409 -5.854 1.00 84.50 99 VAL A N 1
ATOM 800 C CA . VAL A 1 99 ? 10.004 -4.645 -7.275 1.00 84.50 99 VAL A CA 1
ATOM 801 C C . VAL A 1 99 ? 10.603 -3.367 -7.870 1.00 84.50 99 VAL A C 1
ATOM 803 O O . VAL A 1 99 ? 9.930 -2.337 -7.935 1.00 84.50 99 VAL A O 1
ATOM 806 N N . GLY A 1 100 ? 11.877 -3.409 -8.269 1.00 81.38 100 GLY A N 1
ATOM 807 C CA . GLY A 1 100 ? 12.598 -2.228 -8.756 1.00 81.38 100 GLY A CA 1
ATOM 808 C C . GLY A 1 100 ? 12.612 -1.096 -7.722 1.00 81.38 100 GLY A C 1
ATOM 809 O O . GLY A 1 100 ? 13.114 -1.266 -6.618 1.00 81.38 100 GLY A O 1
ATOM 810 N N . LEU A 1 101 ? 12.036 0.056 -8.065 1.00 81.19 101 LEU A N 1
ATOM 811 C CA . LEU A 1 101 ? 11.873 1.213 -7.168 1.00 81.19 101 LEU A CA 1
ATOM 812 C C . LEU A 1 101 ? 10.481 1.319 -6.525 1.00 81.19 101 LEU A C 1
ATOM 814 O O . LEU A 1 101 ? 10.154 2.316 -5.870 1.00 81.19 101 LEU A O 1
ATOM 818 N N . HIS A 1 102 ? 9.659 0.290 -6.709 1.00 88.50 102 HIS A N 1
ATOM 819 C CA . HIS A 1 102 ? 8.263 0.275 -6.315 1.00 88.50 102 HIS A CA 1
ATOM 820 C C . HIS A 1 102 ? 8.005 -0.772 -5.237 1.00 88.50 102 HIS A C 1
ATOM 822 O O . HIS A 1 102 ? 8.672 -1.805 -5.144 1.00 88.50 102 HIS A O 1
ATOM 828 N N . ILE A 1 103 ? 6.971 -0.533 -4.435 1.00 92.31 103 ILE A N 1
ATOM 829 C CA . ILE A 1 103 ? 6.326 -1.614 -3.693 1.00 92.31 103 ILE A CA 1
ATOM 830 C C . ILE A 1 103 ? 5.092 -2.023 -4.483 1.00 92.31 103 ILE A C 1
ATOM 832 O O . ILE A 1 103 ? 4.131 -1.257 -4.583 1.00 92.31 103 ILE A O 1
ATOM 836 N N . ARG A 1 104 ? 5.122 -3.232 -5.038 1.00 94.06 104 ARG A N 1
ATOM 837 C CA . ARG A 1 104 ? 3.962 -3.859 -5.660 1.00 94.06 104 ARG A CA 1
ATOM 838 C C . ARG A 1 104 ? 3.004 -4.306 -4.567 1.00 94.06 104 ARG A C 1
ATOM 840 O O . ARG A 1 104 ? 3.412 -4.922 -3.586 1.00 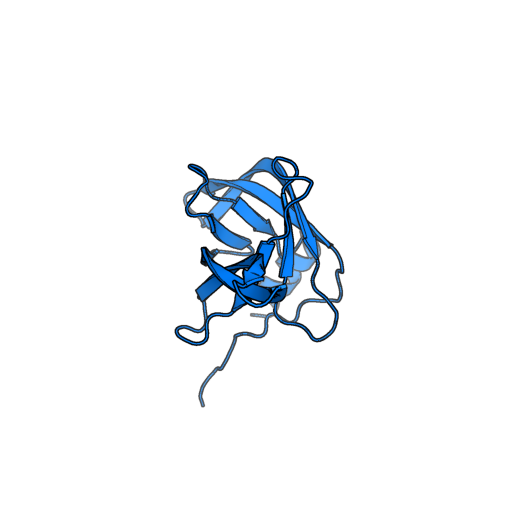94.06 104 ARG A O 1
ATOM 847 N N . MET A 1 105 ? 1.726 -3.992 -4.719 1.00 96.06 105 MET A N 1
ATOM 848 C CA . MET A 1 105 ? 0.688 -4.293 -3.742 1.00 96.06 105 MET A CA 1
ATOM 849 C C . MET A 1 105 ? -0.455 -5.052 -4.397 1.00 96.06 105 MET A C 1
ATOM 851 O O . MET A 1 105 ? -1.074 -4.591 -5.357 1.00 96.06 105 MET A O 1
ATOM 855 N N . LYS A 1 106 ? -0.788 -6.194 -3.805 1.00 95.88 106 LYS A N 1
ATOM 856 C CA . LYS A 1 106 ? -1.919 -7.026 -4.191 1.00 95.88 106 LYS A CA 1
ATOM 857 C C . LYS A 1 106 ? -2.955 -7.025 -3.076 1.00 95.88 106 LYS A C 1
ATOM 859 O O . LYS A 1 106 ? -2.781 -7.683 -2.045 1.00 95.88 106 LYS A O 1
ATOM 864 N N . PHE A 1 107 ? -4.028 -6.272 -3.291 1.00 95.25 107 PHE A N 1
ATOM 865 C CA . PHE A 1 107 ? -5.202 -6.268 -2.422 1.00 95.25 107 PHE A CA 1
ATOM 866 C C . PHE A 1 107 ? -6.045 -7.511 -2.710 1.00 95.25 107 PHE A C 1
ATOM 868 O O . PHE A 1 107 ? -6.230 -7.881 -3.863 1.00 95.25 107 PHE A O 1
ATOM 875 N N . ASN A 1 108 ? -6.608 -8.135 -1.678 1.00 93.94 108 ASN A N 1
ATOM 876 C CA . ASN A 1 108 ? -7.459 -9.317 -1.846 1.00 93.94 108 ASN A CA 1
ATOM 877 C C . ASN A 1 108 ? -8.751 -9.009 -2.625 1.00 93.94 108 ASN A C 1
ATOM 879 O O . ASN A 1 108 ? -9.318 -9.907 -3.235 1.00 93.94 108 ASN A O 1
ATOM 883 N N . LEU A 1 109 ? -9.223 -7.758 -2.572 1.00 87.94 109 LEU A N 1
ATOM 884 C CA . LEU A 1 109 ? -10.485 -7.314 -3.175 1.00 87.94 109 LEU A CA 1
ATOM 885 C C . LEU A 1 109 ? -10.314 -6.596 -4.522 1.00 87.94 109 LEU A C 1
ATOM 887 O O . LEU A 1 109 ? -11.314 -6.288 -5.164 1.00 87.94 109 LEU A O 1
ATOM 891 N N . LEU A 1 110 ? -9.080 -6.307 -4.947 1.00 89.44 110 LEU A N 1
ATOM 892 C CA . LEU A 1 110 ? -8.813 -5.686 -6.246 1.00 89.44 110 LEU A CA 1
ATOM 893 C C . LEU A 1 110 ? -8.285 -6.741 -7.215 1.00 89.44 110 LEU A C 1
ATOM 895 O O . LEU A 1 110 ? -7.439 -7.558 -6.857 1.00 89.44 110 LEU A O 1
ATOM 899 N N . SER A 1 111 ? -8.785 -6.713 -8.447 1.00 87.12 111 SER A N 1
ATOM 900 C CA . SER A 1 111 ? -8.302 -7.576 -9.530 1.00 87.12 111 SER A CA 1
ATOM 901 C C . SER A 1 111 ? -6.915 -7.172 -10.025 1.00 87.12 111 SER A C 1
ATOM 903 O O . SER A 1 111 ? -6.148 -8.023 -10.465 1.00 87.12 111 SER A O 1
ATOM 905 N N . GLU A 1 112 ? -6.605 -5.880 -9.951 1.00 90.12 112 GLU A N 1
ATOM 906 C CA . GLU A 1 112 ? -5.365 -5.283 -10.439 1.00 90.12 112 GLU A CA 1
ATOM 907 C C . GLU A 1 112 ? -4.400 -4.976 -9.292 1.00 90.12 112 GLU A C 1
ATOM 909 O O . GLU A 1 112 ? -4.801 -4.689 -8.158 1.00 90.12 112 GLU A O 1
ATOM 914 N N . GLU A 1 113 ? -3.109 -5.023 -9.609 1.00 94.12 113 GLU A N 1
ATOM 915 C CA . GLU A 1 113 ? -2.039 -4.636 -8.698 1.00 94.12 113 GLU A CA 1
ATOM 916 C C . GLU A 1 113 ? -1.934 -3.110 -8.621 1.00 94.12 113 GLU A C 1
ATOM 918 O O . GLU A 1 113 ? -2.167 -2.390 -9.595 1.00 94.12 113 GLU A O 1
ATOM 923 N N . VAL A 1 114 ? -1.582 -2.613 -7.439 1.00 95.44 114 VAL A N 1
ATOM 924 C CA . VAL A 1 114 ? -1.318 -1.193 -7.199 1.00 95.44 114 VAL A CA 1
ATOM 925 C C . VAL A 1 114 ? 0.140 -1.054 -6.804 1.00 95.44 114 VAL A C 1
ATOM 927 O O . VAL A 1 114 ? 0.643 -1.813 -5.981 1.00 95.44 114 VAL A O 1
ATOM 930 N N . PHE A 1 115 ? 0.820 -0.066 -7.351 1.00 94.88 115 PHE A N 1
ATOM 931 C CA . PHE A 1 115 ? 2.229 0.183 -7.119 1.00 94.88 115 PHE A CA 1
ATOM 932 C C . PHE A 1 115 ? 2.389 1.455 -6.299 1.00 94.88 115 PHE A C 1
ATOM 934 O O . PHE A 1 115 ? 1.698 2.451 -6.515 1.00 94.88 115 PHE A O 1
ATOM 941 N N . LEU A 1 116 ? 3.281 1.401 -5.316 1.00 93.31 116 LEU A N 1
ATOM 942 C CA . LEU A 1 116 ? 3.721 2.554 -4.544 1.00 93.31 116 LEU A CA 1
ATOM 943 C C . LEU A 1 116 ? 5.102 2.968 -5.042 1.00 93.31 116 LEU A C 1
ATOM 945 O O . LEU A 1 116 ? 6.069 2.234 -4.835 1.00 93.31 116 LEU A O 1
ATOM 949 N N . CYS A 1 117 ? 5.186 4.142 -5.663 1.00 86.88 117 CYS A N 1
ATOM 950 C CA . CYS A 1 117 ? 6.453 4.723 -6.093 1.00 86.88 117 CYS A CA 1
ATOM 951 C C . CYS A 1 117 ? 7.167 5.363 -4.897 1.00 86.88 117 CYS A C 1
ATOM 953 O O . CYS A 1 117 ? 6.625 6.263 -4.248 1.00 86.88 117 CYS A O 1
ATOM 955 N N . LEU A 1 118 ? 8.373 4.885 -4.582 1.00 81.50 118 LEU A N 1
ATOM 956 C CA . LEU A 1 118 ? 9.172 5.402 -3.465 1.00 81.50 118 LEU A CA 1
ATOM 957 C C . LEU A 1 118 ? 10.043 6.604 -3.850 1.00 81.50 118 LEU A C 1
ATOM 959 O O . LEU A 1 118 ? 10.488 7.334 -2.964 1.00 81.50 118 LEU A O 1
ATOM 963 N N . PHE A 1 119 ? 10.258 6.818 -5.149 1.00 74.06 119 PHE A N 1
ATOM 964 C CA . PHE A 1 119 ? 11.141 7.846 -5.697 1.00 74.06 119 PHE A CA 1
ATOM 965 C C . PHE A 1 119 ? 10.396 8.639 -6.780 1.00 74.06 119 PHE A C 1
ATOM 967 O O . PHE A 1 119 ? 10.510 8.325 -7.958 1.00 74.06 119 PHE A O 1
ATOM 974 N N . PRO A 1 120 ? 9.615 9.666 -6.406 1.00 58.62 120 PRO A N 1
ATOM 975 C CA . PRO A 1 120 ? 8.796 10.426 -7.355 1.00 58.62 120 PRO A CA 1
ATOM 976 C C . PRO A 1 120 ? 9.598 11.371 -8.272 1.00 58.62 120 PRO A C 1
ATOM 978 O O . PRO A 1 120 ? 9.001 12.095 -9.060 1.00 58.62 120 PRO A O 1
ATOM 981 N N . ASP A 1 121 ? 10.924 11.416 -8.139 1.00 60.81 121 ASP A N 1
ATOM 982 C CA . ASP A 1 121 ? 11.832 12.259 -8.918 1.00 60.81 121 ASP A CA 1
ATOM 983 C C . ASP A 1 121 ? 12.930 11.367 -9.510 1.00 60.81 121 ASP A C 1
ATOM 985 O O . ASP A 1 121 ? 13.647 10.696 -8.760 1.00 60.81 121 ASP A O 1
ATOM 989 N N . GLU A 1 122 ? 13.059 11.362 -10.839 1.00 57.53 122 GLU A N 1
ATOM 990 C CA . GLU A 1 122 ? 14.033 1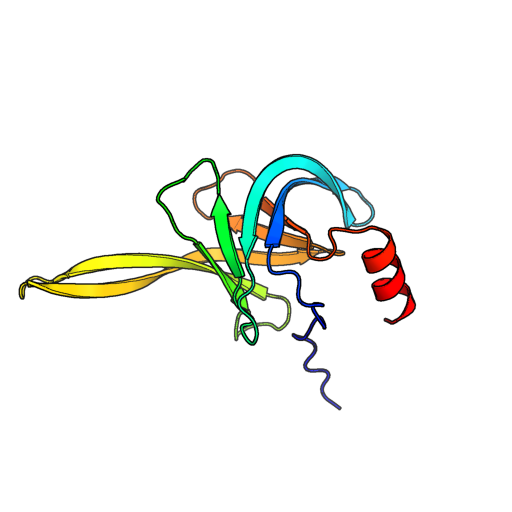0.551 -11.587 1.00 57.53 122 GLU A CA 1
ATOM 991 C C . GLU A 1 122 ? 15.467 10.773 -11.090 1.00 57.53 122 GLU A C 1
ATOM 993 O O . GLU A 1 122 ? 16.230 9.820 -10.954 1.00 57.53 122 GLU A O 1
ATOM 998 N N . LYS A 1 123 ? 15.820 11.998 -10.678 1.00 58.44 123 LYS A N 1
ATOM 999 C CA . LYS A 1 123 ? 17.155 12.272 -10.117 1.00 58.44 123 LYS A CA 1
ATOM 1000 C C . LYS A 1 123 ? 17.391 11.561 -8.789 1.00 58.44 123 LYS A C 1
ATOM 1002 O O . LYS A 1 123 ? 18.509 11.159 -8.482 1.00 58.44 123 LYS A O 1
ATOM 1007 N N . GLN A 1 124 ? 16.342 11.400 -7.982 1.00 57.78 124 GLN A N 1
ATOM 1008 C CA . GLN A 1 124 ? 16.430 10.698 -6.699 1.00 57.78 124 GLN A CA 1
ATOM 1009 C C . GLN A 1 124 ? 16.492 9.180 -6.895 1.00 57.78 124 GLN A C 1
ATOM 1011 O O . GLN A 1 124 ? 17.136 8.495 -6.101 1.00 57.78 124 GLN A O 1
ATOM 1016 N N . ALA A 1 125 ? 15.852 8.671 -7.951 1.00 57.25 125 ALA A N 1
ATOM 1017 C CA . ALA A 1 125 ? 15.985 7.289 -8.397 1.00 57.25 125 ALA A CA 1
ATOM 1018 C C . ALA A 1 125 ? 17.420 6.987 -8.871 1.00 57.25 125 ALA A C 1
ATOM 1020 O O . ALA A 1 125 ? 18.027 6.018 -8.412 1.00 57.25 125 ALA A O 1
ATOM 1021 N N . GLU A 1 126 ? 17.996 7.853 -9.710 1.00 60.22 126 GLU A N 1
ATOM 1022 C CA . GLU A 1 126 ? 19.380 7.741 -10.195 1.00 60.22 126 GLU A CA 1
ATOM 1023 C C . GLU A 1 126 ? 20.411 7.785 -9.051 1.00 60.22 126 GLU A C 1
ATOM 1025 O O . GLU A 1 126 ? 21.319 6.954 -8.999 1.00 60.22 126 GLU A O 1
ATOM 1030 N N . GLU A 1 127 ? 20.250 8.701 -8.086 1.00 60.16 127 GLU A N 1
ATOM 1031 C CA . GLU A 1 127 ? 21.108 8.784 -6.891 1.00 60.16 127 GLU A CA 1
ATOM 1032 C C . GLU A 1 127 ? 21.078 7.501 -6.044 1.00 60.16 127 GLU A C 1
ATOM 1034 O O . GLU A 1 127 ? 22.103 7.110 -5.484 1.00 60.16 127 GLU A O 1
ATOM 1039 N N . PHE A 1 128 ? 19.916 6.848 -5.923 1.00 60.34 128 PHE A N 1
ATOM 1040 C CA . PHE A 1 128 ? 19.785 5.610 -5.155 1.00 60.34 128 PHE A CA 1
ATOM 1041 C C . PHE A 1 128 ? 20.558 4.462 -5.811 1.00 60.34 128 PHE A C 1
ATOM 1043 O O . PHE A 1 128 ? 21.334 3.785 -5.132 1.00 60.34 128 PHE A O 1
ATOM 1050 N N . TYR A 1 129 ? 20.405 4.286 -7.126 1.00 55.22 129 TYR A N 1
ATOM 1051 C CA . TYR A 1 129 ? 21.143 3.273 -7.883 1.00 55.22 129 TYR A CA 1
ATOM 1052 C C . TYR A 1 129 ? 22.653 3.529 -7.907 1.00 55.22 129 TYR A C 1
ATOM 1054 O O . TYR A 1 129 ? 23.429 2.583 -7.855 1.00 55.22 129 TYR A O 1
ATOM 1062 N N . ALA A 1 130 ? 23.091 4.790 -7.934 1.00 57.28 130 ALA A N 1
ATOM 1063 C CA . ALA A 1 130 ? 24.514 5.127 -7.877 1.00 57.28 130 ALA A CA 1
ATOM 1064 C C . ALA A 1 130 ? 25.160 4.865 -6.499 1.00 57.28 130 ALA A C 1
ATOM 1066 O O . ALA A 1 130 ? 26.387 4.806 -6.397 1.00 57.28 130 ALA A O 1
ATOM 1067 N N . ALA A 1 131 ? 24.355 4.750 -5.438 1.00 50.75 131 ALA A N 1
ATOM 1068 C CA . ALA A 1 131 ? 24.808 4.575 -4.057 1.00 50.75 131 ALA A CA 1
ATOM 1069 C C . ALA A 1 131 ? 24.629 3.146 -3.504 1.00 50.75 131 ALA A C 1
ATOM 1071 O O . ALA A 1 131 ? 24.999 2.906 -2.349 1.00 50.75 131 ALA A O 1
ATOM 1072 N N . SER A 1 132 ? 24.042 2.228 -4.282 1.00 47.25 132 SER A N 1
ATOM 1073 C CA . SER A 1 132 ? 23.814 0.817 -3.918 1.00 47.25 132 SER A CA 1
ATOM 1074 C C . SER A 1 132 ? 24.754 -0.131 -4.656 1.00 47.25 132 SER A C 1
ATOM 1076 O O . SER A 1 132 ? 25.059 -1.185 -4.050 1.00 47.25 132 SER A O 1
#

pLDDT: mean 81.59, std 16.41, range [31.83, 96.19]

Secondary structure (DSSP, 8-state):
-------------S-EEEEEEEE-TTS-EEEEEEEEEEEE-TT-SPEEEEETTSTT--EEEEE-SS-TTEEEEEEEEEEE-TTS-EEEEEEEEEEEEEETTEEEEEETT-SS-EEEES--SHHHHHHHHHT-